Protein AF-0000000087692812 (afdb_homodimer)

Foldseek 3Di:
DPPQPVPPCDDVLLPDCVQRPDWDKDKDFLVVCCVVQNDVSVNQVVVCVVQVKHWDWACSPPDRIIMITITSRPD/DPPQPVPPCDDVLLPDCVQRPDWDKDKDFLVVCCVVQNDVSVNQVVVCVVQVKHWDWACSPPDRIIMITITSRPD

Nearest PDB structures (foldseek):
  8x7v-assembly1_B  TM=7.676E-01  e=3.157E-04  Homo sapiens
  8h94-assembly1_C  TM=7.281E-01  e=2.324E-03  Mus musculus
  3v69-assembly1_B  TM=7.704E-01  e=3.891E-03  Mus musculus
  1zzj-assembly1_B  TM=7.516E-01  e=1.711E-02  Homo sapiens
  3vke-assembly1_A  TM=7.998E-01  e=8.560E-02  Homo sapiens

Radius of gyration: 15.28 Å; Cα contacts (8 Å, |Δi|>4): 251; chains: 2; bounding box: 25×49×29 Å

Structure (mmCIF, N/CA/C/O backbone):
data_AF-0000000087692812-model_v1
#
loop_
_entity.id
_entity.type
_entity.pdbx_description
1 polymer 'Developmental pluripotency-associated 5 protein-like'
#
loop_
_atom_site.group_PDB
_atom_site.id
_atom_site.type_symbol
_atom_site.label_atom_id
_atom_site.label_alt_id
_atom_site.label_comp_id
_atom_site.label_asym_id
_atom_site.label_entity_id
_atom_site.label_seq_id
_atom_site.pdbx_PDB_ins_code
_atom_site.Cartn_x
_atom_site.Cartn_y
_atom_site.Cartn_z
_atom_site.occupancy
_atom_site.B_iso_or_equiv
_atom_site.auth_seq_id
_atom_site.auth_comp_id
_atom_site.auth_asym_id
_atom_site.auth_atom_id
_atom_site.pdbx_PDB_model_num
ATOM 1 N N . MET A 1 1 ? 9.367 -25.312 -7.227 1 31.67 1 MET A N 1
ATOM 2 C CA . MET A 1 1 ? 7.945 -25.078 -7.488 1 31.67 1 MET A CA 1
ATOM 3 C C . MET A 1 1 ? 7.352 -24.109 -6.477 1 31.67 1 MET A C 1
ATOM 5 O O . MET A 1 1 ? 7.309 -24.406 -5.281 1 31.67 1 MET A O 1
ATOM 9 N N . GLY A 1 2 ? 7.598 -22.969 -6.609 1 39 2 GLY A N 1
ATOM 10 C CA . GLY A 1 2 ? 7.316 -21.969 -5.598 1 39 2 GLY A CA 1
ATOM 11 C C . GLY A 1 2 ? 5.914 -22.062 -5.031 1 39 2 GLY A C 1
ATOM 12 O O . GLY A 1 2 ? 4.973 -22.406 -5.75 1 39 2 GLY A O 1
ATOM 13 N N . LYS A 1 3 ? 5.699 -22.578 -3.877 1 47.22 3 LYS A N 1
ATOM 14 C CA . LYS A 1 3 ? 4.43 -22.922 -3.246 1 47.22 3 LYS A CA 1
ATOM 15 C C . LYS A 1 3 ? 3.359 -21.875 -3.564 1 47.22 3 LYS A C 1
ATOM 17 O O . LYS A 1 3 ? 3.611 -20.672 -3.482 1 47.22 3 LYS A O 1
ATOM 22 N N . LEU A 1 4 ? 2.512 -22.172 -4.469 1 54.22 4 LEU A N 1
ATOM 23 C CA . LEU A 1 4 ? 1.283 -21.406 -4.672 1 54.22 4 LEU A CA 1
ATOM 24 C C . LEU A 1 4 ? 0.853 -20.719 -3.381 1 54.22 4 LEU A C 1
ATOM 26 O O . LEU A 1 4 ? 1.147 -21.203 -2.285 1 54.22 4 LEU A O 1
ATOM 30 N N . PRO A 1 5 ? 0.638 -19.422 -3.51 1 56.75 5 PRO A N 1
ATOM 31 C CA . PRO A 1 5 ? 0.157 -18.781 -2.285 1 56.75 5 PRO A CA 1
ATOM 32 C C . PRO A 1 5 ? -0.838 -19.641 -1.516 1 56.75 5 PRO A C 1
ATOM 34 O O . PRO A 1 5 ? -1.561 -20.453 -2.117 1 56.75 5 PRO A O 1
ATOM 37 N N . GLU A 1 6 ? -0.402 -20.25 -0.492 1 57.84 6 GLU A N 1
ATOM 38 C CA . GLU A 1 6 ? -1.24 -21.047 0.406 1 57.84 6 GLU A CA 1
ATOM 39 C C . GLU A 1 6 ? -2.648 -20.469 0.5 1 57.84 6 GLU A C 1
ATOM 41 O O . GLU A 1 6 ? -3.477 -20.953 1.273 1 57.84 6 GLU A O 1
ATOM 46 N N . ARG A 1 7 ? -2.779 -19.375 -0.301 1 61.88 7 ARG A N 1
ATOM 47 C CA . ARG A 1 7 ? -4.121 -18.844 -0.116 1 61.88 7 ARG A CA 1
ATOM 48 C C . ARG A 1 7 ? -5.137 -19.578 -0.978 1 61.88 7 ARG A C 1
ATOM 50 O O . ARG A 1 7 ? -4.914 -19.781 -2.174 1 61.88 7 ARG A O 1
ATOM 57 N N . ASN A 1 8 ? -5.891 -20.312 -0.37 1 61.53 8 ASN A N 1
ATOM 58 C CA . ASN A 1 8 ? -6.93 -21.125 -0.996 1 61.53 8 ASN A CA 1
ATOM 59 C C . ASN A 1 8 ? -7.871 -20.266 -1.844 1 61.53 8 ASN A C 1
ATOM 61 O O . ASN A 1 8 ? -8.609 -20.797 -2.68 1 61.53 8 ASN A O 1
ATOM 65 N N . ASP A 1 9 ? -7.734 -19.031 -1.708 1 71.88 9 ASP A N 1
ATOM 66 C CA . ASP A 1 9 ? -8.711 -18.188 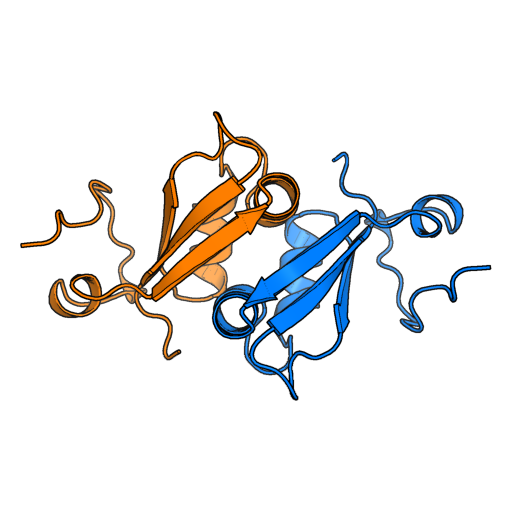-2.393 1 71.88 9 ASP A CA 1
ATOM 67 C C . ASP A 1 9 ? -8.016 -17.172 -3.301 1 71.88 9 ASP A C 1
ATOM 69 O O . ASP A 1 9 ? -7.906 -16 -2.953 1 71.88 9 ASP A O 1
ATOM 73 N N . ILE A 1 10 ? -7.602 -17.781 -4.48 1 76.62 10 ILE A N 1
ATOM 74 C CA . ILE A 1 10 ? -7.051 -16.891 -5.504 1 76.62 10 ILE A CA 1
ATOM 75 C C . ILE A 1 10 ? -8.172 -16.031 -6.098 1 76.62 10 ILE A C 1
ATOM 77 O O . ILE A 1 10 ? -9.172 -16.562 -6.582 1 76.62 10 ILE A O 1
ATOM 81 N N . PRO A 1 11 ? -7.945 -14.797 -5.996 1 80.12 11 PRO A N 1
ATOM 82 C CA . PRO A 1 11 ? -8.977 -13.93 -6.578 1 80.12 11 PRO A CA 1
ATOM 83 C C . PRO A 1 11 ? -9.195 -14.188 -8.07 1 80.12 11 PRO A C 1
ATOM 85 O O . PRO A 1 11 ? -8.234 -14.469 -8.789 1 80.12 11 PRO A O 1
ATOM 88 N N . PRO A 1 12 ? -10.383 -14.203 -8.438 1 77 12 PRO A N 1
ATOM 89 C CA . PRO A 1 12 ? -10.734 -14.562 -9.812 1 77 12 PRO A CA 1
ATOM 90 C C . PRO A 1 12 ? -10.031 -13.68 -10.844 1 77 12 PRO A C 1
ATOM 92 O O . PRO A 1 12 ? -9.844 -14.102 -11.992 1 77 12 PRO A O 1
ATOM 95 N N . TRP A 1 13 ? -9.609 -12.484 -10.453 1 79.88 13 TRP A N 1
ATOM 96 C CA . TRP A 1 13 ? -9.008 -11.578 -11.422 1 79.88 13 TRP A CA 1
ATOM 97 C C . TRP A 1 13 ? -7.535 -11.93 -11.648 1 79.88 13 TRP A C 1
ATOM 99 O O . TRP A 1 13 ? -6.926 -11.477 -12.625 1 79.88 13 TRP A O 1
ATOM 109 N N . VAL A 1 14 ? -6.852 -12.43 -10.703 1 75 14 VAL A N 1
ATOM 110 C CA . VAL A 1 14 ? -5.445 -12.766 -10.883 1 75 14 VAL A CA 1
ATOM 111 C C . VAL A 1 14 ? -5.312 -13.969 -11.812 1 75 14 VAL A C 1
ATOM 113 O O . VAL A 1 14 ? -4.344 -14.078 -12.57 1 75 14 VAL A O 1
ATOM 116 N N . GLY A 1 15 ? -6.148 -14.602 -12.242 1 66.19 15 GLY A N 1
ATOM 117 C CA . GLY A 1 15 ? -6.188 -15.578 -13.32 1 66.19 15 GLY A CA 1
ATOM 118 C C . GLY A 1 15 ? -5.594 -16.922 -12.938 1 66.19 15 GLY A C 1
ATOM 119 O O . GLY A 1 15 ? -5.832 -17.422 -11.836 1 66.19 15 GLY A O 1
ATOM 120 N N . THR A 1 16 ? -4.488 -17.312 -13.805 1 64.62 16 THR A N 1
ATOM 121 C CA . THR A 1 16 ? -4.016 -18.688 -13.93 1 64.62 16 THR A CA 1
ATOM 122 C C . THR A 1 16 ? -2.846 -18.953 -12.984 1 64.62 16 THR A C 1
ATOM 124 O O . THR A 1 16 ? -2.148 -18.016 -12.578 1 64.62 16 THR A O 1
ATOM 127 N N . PRO A 1 17 ? -2.721 -20.094 -12.516 1 63.94 17 PRO A N 1
ATOM 128 C CA . PRO A 1 17 ? -1.589 -20.531 -11.695 1 63.94 17 PRO A CA 1
ATOM 129 C C . PRO A 1 17 ? -0.242 -20.094 -12.266 1 63.94 17 PRO A C 1
ATOM 131 O O . PRO A 1 17 ? 0.73 -19.938 -11.523 1 63.94 17 PRO A O 1
ATOM 134 N N . GLU A 1 18 ? -0.216 -19.875 -13.578 1 66.38 18 GLU A N 1
ATOM 135 C CA . GLU A 1 18 ? 1.05 -19.5 -14.203 1 66.38 18 GLU A CA 1
ATOM 136 C C . GLU A 1 18 ? 1.493 -18.109 -13.758 1 66.38 18 GLU A C 1
ATOM 138 O O . GLU A 1 18 ? 2.689 -17.844 -13.609 1 66.38 18 GLU A O 1
ATOM 143 N N . VAL A 1 19 ? 0.529 -17.281 -13.562 1 66.25 19 VAL A N 1
ATOM 144 C CA . VAL A 1 19 ? 0.811 -15.906 -13.156 1 66.25 19 VAL A CA 1
ATOM 145 C C . VAL A 1 19 ? 1.342 -15.883 -11.727 1 66.25 19 VAL A C 1
ATOM 147 O O . VAL A 1 19 ? 2.105 -14.992 -11.359 1 66.25 19 VAL A O 1
ATOM 150 N N . LEU A 1 20 ? 1.17 -16.984 -11.109 1 71.69 20 LEU A N 1
ATOM 151 C CA . LEU A 1 20 ? 1.53 -17.062 -9.695 1 71.69 20 LEU A CA 1
ATOM 152 C C . LEU A 1 20 ? 2.963 -17.562 -9.531 1 71.69 20 LEU A C 1
ATOM 154 O O . LEU A 1 20 ? 3.512 -17.531 -8.43 1 71.69 20 LEU A O 1
ATOM 158 N N . LYS A 1 21 ? 3.553 -17.891 -10.57 1 73 21 LYS A N 1
ATOM 159 C CA . LYS A 1 21 ? 4.855 -18.531 -10.469 1 73 21 LYS A CA 1
ATOM 160 C C . LYS A 1 21 ? 5.969 -17.516 -10.281 1 73 21 LYS A C 1
ATOM 162 O O . LYS A 1 21 ? 7.027 -17.828 -9.734 1 73 21 LYS A O 1
ATOM 167 N N . GLU A 1 22 ? 5.723 -16.328 -10.664 1 82.88 22 GLU A N 1
ATOM 168 C CA . GLU A 1 22 ? 6.809 -15.352 -10.555 1 82.88 22 GLU A CA 1
ATOM 169 C C . GLU A 1 22 ? 6.32 -14.039 -9.961 1 82.88 22 GLU A C 1
ATOM 171 O O . GLU A 1 22 ? 6.199 -13.039 -10.672 1 82.88 22 GLU A O 1
ATOM 176 N N . PRO A 1 23 ? 6.109 -14.125 -8.695 1 85 23 PRO A N 1
ATOM 177 C CA . PRO A 1 23 ? 5.645 -12.883 -8.07 1 85 23 PRO A CA 1
ATOM 178 C C . PRO A 1 23 ? 6.75 -11.836 -7.941 1 85 23 PRO A C 1
ATOM 180 O O . PRO A 1 23 ? 7.934 -12.188 -7.906 1 85 23 PRO A O 1
ATOM 183 N N . ALA A 1 24 ? 6.375 -10.586 -8.047 1 90.31 24 ALA A N 1
ATOM 184 C CA . ALA A 1 24 ? 7.285 -9.516 -7.637 1 90.31 24 ALA A CA 1
ATOM 185 C C . ALA A 1 24 ? 7.398 -9.453 -6.117 1 90.31 24 ALA A C 1
ATOM 187 O O . ALA A 1 24 ? 6.391 -9.477 -5.41 1 90.31 24 ALA A O 1
ATOM 188 N N . VAL A 1 25 ? 8.625 -9.453 -5.617 1 92.56 25 VAL A N 1
ATOM 189 C CA . VAL A 1 25 ? 8.844 -9.461 -4.172 1 92.56 25 VAL A CA 1
ATOM 190 C C . VAL A 1 25 ? 9.453 -8.125 -3.734 1 92.56 25 VAL A C 1
ATOM 192 O O . VAL A 1 25 ? 10.438 -7.664 -4.316 1 92.56 25 VAL A O 1
ATOM 195 N N . PHE A 1 26 ? 8.852 -7.555 -2.73 1 93.62 26 PHE A N 1
ATOM 196 C CA . PHE A 1 26 ? 9.32 -6.273 -2.219 1 93.62 26 PHE A CA 1
ATOM 197 C C . PHE A 1 26 ? 9.484 -6.32 -0.704 1 93.62 26 PHE A C 1
ATOM 199 O O . PHE A 1 26 ? 8.68 -6.945 -0.008 1 93.62 26 PHE A O 1
ATOM 206 N N . GLN A 1 27 ? 10.492 -5.715 -0.253 1 93.19 27 GLN A N 1
ATOM 207 C CA . GLN A 1 27 ? 10.672 -5.531 1.184 1 93.19 27 GLN A CA 1
ATOM 208 C C . GLN A 1 27 ? 10.172 -4.164 1.63 1 93.19 27 GLN A C 1
ATOM 210 O O . GLN A 1 27 ? 10.594 -3.137 1.097 1 93.19 27 GLN A O 1
ATOM 215 N N . VAL A 1 28 ? 9.289 -4.266 2.596 1 93.62 28 VAL A N 1
ATOM 216 C CA . VAL A 1 28 ? 8.633 -3.025 2.992 1 93.62 28 VAL A CA 1
ATOM 217 C C . VAL A 1 28 ? 8.531 -2.955 4.516 1 93.62 28 VAL A C 1
ATOM 219 O O . VAL A 1 28 ? 8.43 -3.986 5.184 1 93.62 28 VAL A O 1
ATOM 222 N N . GLN A 1 29 ? 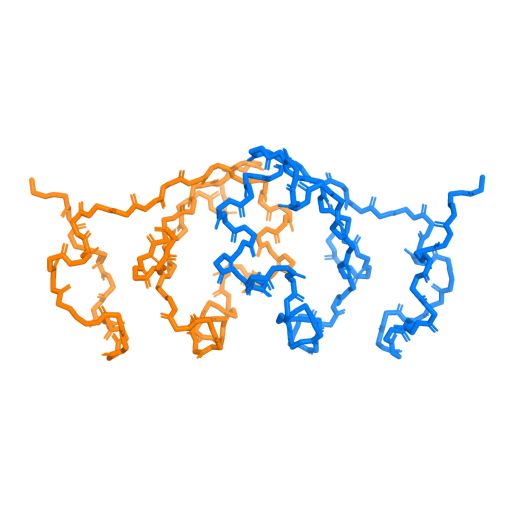8.719 -1.743 4.969 1 93.44 29 GLN A N 1
ATOM 223 C CA . GLN A 1 29 ? 8.516 -1.524 6.395 1 93.44 29 GLN A CA 1
ATOM 224 C C . GLN A 1 29 ? 7.09 -1.864 6.805 1 93.44 29 GLN A C 1
ATOM 226 O O . GLN A 1 29 ? 6.133 -1.471 6.133 1 93.44 29 GLN A O 1
ATOM 231 N N . THR A 1 30 ? 6.965 -2.561 7.914 1 93 30 THR A N 1
ATOM 232 C CA . THR A 1 30 ? 5.672 -3.066 8.367 1 93 30 THR A CA 1
ATOM 233 C C . THR A 1 30 ? 4.707 -1.918 8.641 1 93 30 THR A C 1
ATOM 235 O O . THR A 1 30 ? 3.496 -2.061 8.445 1 93 30 THR A O 1
ATOM 238 N N . GLY A 1 31 ? 5.203 -0.785 9.07 1 92.44 31 GLY A N 1
ATOM 239 C CA . GLY A 1 31 ? 4.352 0.366 9.336 1 92.44 31 GLY A CA 1
ATOM 240 C C . GLY A 1 31 ? 3.555 0.812 8.125 1 92.44 31 GLY A C 1
ATOM 241 O O . GLY A 1 31 ? 2.379 1.163 8.242 1 92.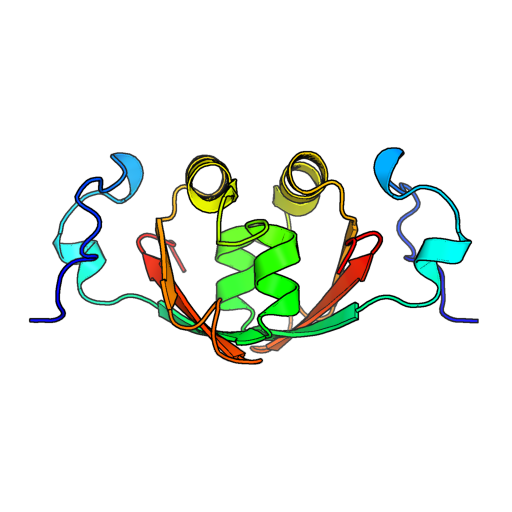44 31 GLY A O 1
ATOM 242 N N . LEU A 1 32 ? 4.207 0.712 7.008 1 94.25 32 LEU A N 1
ATOM 243 C CA . LEU A 1 32 ? 3.514 1.099 5.781 1 94.25 32 LEU A CA 1
ATOM 244 C C . LEU A 1 32 ? 2.457 0.066 5.406 1 94.25 32 LEU A C 1
ATOM 246 O O . LEU A 1 32 ? 1.348 0.426 5 1 94.25 32 LEU A O 1
ATOM 250 N N . LEU A 1 33 ? 2.811 -1.151 5.543 1 94.69 33 LEU A N 1
ATOM 251 C CA . LEU A 1 33 ? 1.87 -2.215 5.207 1 94.69 33 LEU A CA 1
ATOM 252 C C . LEU A 1 33 ? 0.624 -2.135 6.082 1 94.69 33 LEU A C 1
ATOM 254 O O . LEU A 1 33 ? -0.494 -2.324 5.598 1 94.69 33 LEU A O 1
ATOM 258 N N . GLU A 1 34 ? 0.799 -1.806 7.348 1 93.06 34 GLU A N 1
ATOM 259 C CA . GLU A 1 34 ? -0.338 -1.673 8.258 1 93.06 34 GLU A CA 1
ATOM 260 C C . GLU A 1 34 ? -1.228 -0.499 7.855 1 93.06 34 GLU A C 1
ATOM 262 O O . GLU A 1 34 ? -2.451 -0.565 7.992 1 93.06 34 GLU A O 1
ATOM 267 N N . ALA A 1 35 ? -0.575 0.482 7.352 1 92.75 35 ALA A N 1
ATOM 268 C CA . ALA A 1 35 ? -1.337 1.654 6.934 1 92.75 35 ALA A CA 1
ATOM 269 C C . ALA A 1 35 ? -2.195 1.341 5.711 1 92.75 35 ALA A C 1
ATOM 271 O O . ALA A 1 35 ? -3.34 1.789 5.617 1 92.75 35 ALA A O 1
ATOM 272 N N . VAL A 1 36 ? -1.674 0.568 4.805 1 95 36 VAL A N 1
ATOM 273 C CA . VAL A 1 36 ? -2.336 0.3 3.533 1 95 36 VAL A CA 1
ATOM 274 C C . VAL A 1 36 ? -3.291 -0.88 3.688 1 95 36 VAL A C 1
ATOM 276 O O . VAL A 1 36 ? -4.457 -0.799 3.291 1 95 36 VAL A O 1
ATOM 279 N N . PHE A 1 37 ? -2.844 -1.939 4.344 1 95.12 37 PHE A N 1
ATOM 280 C CA . PHE A 1 37 ? -3.578 -3.199 4.359 1 95.12 37 PHE A CA 1
ATOM 281 C C . PHE A 1 37 ? -4.305 -3.387 5.684 1 95.12 37 PHE A C 1
ATOM 283 O O . PHE A 1 37 ? -5.078 -4.332 5.848 1 95.12 37 PHE A O 1
ATOM 290 N N . GLY A 1 38 ? -4.035 -2.398 6.527 1 91.81 38 GLY A N 1
ATOM 291 C CA . GLY A 1 38 ? -4.633 -2.541 7.848 1 91.81 38 GLY A CA 1
ATOM 292 C C . GLY A 1 38 ? -3.818 -3.416 8.781 1 91.81 38 GLY A C 1
ATOM 293 O O . GLY A 1 38 ? -2.877 -4.086 8.352 1 91.81 38 GLY A O 1
ATOM 294 N N . PRO A 1 39 ? -4.324 -3.381 10.086 1 85.19 39 PRO A N 1
ATOM 295 C CA . PRO A 1 39 ? -3.674 -4.293 11.031 1 85.19 39 PRO A CA 1
ATOM 296 C C . PRO A 1 39 ? -3.818 -5.758 10.633 1 85.19 39 PRO A C 1
ATOM 298 O O . PRO A 1 39 ? -4.863 -6.16 10.109 1 85.19 39 PRO A O 1
ATOM 301 N N . ASP A 1 40 ? -2.748 -6.512 10.547 1 87.81 40 ASP A N 1
ATOM 302 C CA . ASP A 1 40 ? -2.74 -7.938 10.234 1 87.81 40 ASP A CA 1
ATOM 303 C C . ASP A 1 40 ? -3.129 -8.188 8.781 1 87.81 40 ASP A C 1
ATOM 305 O O . ASP A 1 40 ? -3.562 -9.281 8.43 1 87.81 40 ASP A O 1
ATOM 309 N N . GLY A 1 41 ? -3.27 -7.168 8.031 1 91.88 41 GLY A N 1
ATOM 310 C CA . GLY A 1 41 ? -3.621 -7.328 6.629 1 91.88 41 GLY A CA 1
ATOM 311 C C . GLY A 1 41 ? -5.117 -7.426 6.395 1 91.88 41 GLY A C 1
ATOM 312 O O . GLY A 1 41 ? -5.559 -8.039 5.422 1 91.88 41 GLY A O 1
ATOM 313 N N . SER A 1 42 ? -5.871 -6.836 7.254 1 92.25 42 SER A N 1
ATOM 314 C CA . SER A 1 42 ? -7.324 -6.945 7.223 1 92.25 42 SER A CA 1
ATOM 315 C C . SER A 1 42 ? -7.898 -6.316 5.957 1 92.25 42 SER A C 1
ATOM 317 O O . SER A 1 42 ? -9.008 -6.66 5.531 1 92.25 42 SER A O 1
ATOM 319 N N . ARG A 1 43 ? -7.203 -5.48 5.34 1 93.75 43 ARG A N 1
ATOM 320 C CA . ARG A 1 43 ? -7.715 -4.766 4.176 1 93.75 43 ARG A CA 1
ATOM 321 C C . ARG A 1 43 ? -7.164 -5.355 2.885 1 93.75 43 ARG A C 1
ATOM 323 O O . ARG A 1 43 ? -7.418 -4.828 1.798 1 93.75 43 ARG A O 1
ATOM 330 N N . ILE A 1 44 ? -6.461 -6.441 2.916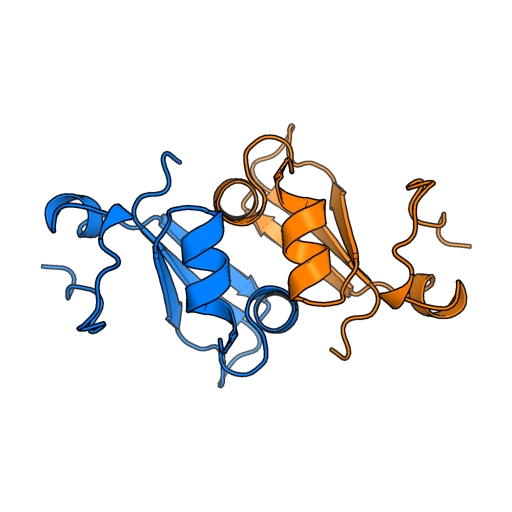 1 93.31 44 ILE A N 1
ATOM 331 C CA . ILE A 1 44 ? -5.801 -7.039 1.761 1 93.31 44 ILE A CA 1
ATOM 332 C C . ILE A 1 44 ? -6.832 -7.359 0.684 1 93.31 44 ILE A C 1
ATOM 334 O O . ILE A 1 44 ? -6.664 -6.988 -0.479 1 93.31 44 ILE A O 1
ATOM 338 N N . PRO A 1 45 ? -7.996 -7.934 1.07 1 91.12 45 PRO A N 1
ATOM 339 C CA . PRO A 1 45 ? -8.969 -8.258 0.025 1 91.12 45 PRO A CA 1
ATOM 340 C C . PRO A 1 45 ? -9.5 -7.02 -0.694 1 91.12 45 PRO A C 1
ATOM 342 O O . PRO A 1 45 ? -9.75 -7.062 -1.901 1 91.12 45 PRO A O 1
ATOM 345 N N . PHE A 1 46 ? -9.664 -5.93 0.015 1 93 46 PHE A N 1
ATOM 346 C CA . PHE A 1 46 ? -10.164 -4.695 -0.584 1 93 46 PHE A CA 1
ATOM 347 C C . PHE A 1 46 ? -9.125 -4.102 -1.532 1 93 46 PHE A C 1
ATOM 349 O O . PHE A 1 46 ? -9.461 -3.686 -2.645 1 93 46 PHE A O 1
ATOM 356 N N . VAL A 1 47 ? -7.91 -4.152 -1.094 1 94.62 47 VAL A N 1
ATOM 357 C CA . VAL A 1 47 ? -6.836 -3.607 -1.919 1 94.62 47 VAL A CA 1
ATOM 358 C C . VAL A 1 47 ? -6.664 -4.461 -3.174 1 94.62 47 VAL A C 1
ATOM 360 O O . VAL A 1 47 ? -6.457 -3.934 -4.27 1 94.62 47 VAL A O 1
ATOM 363 N N . GLU A 1 48 ? -6.867 -5.754 -3.006 1 92.5 48 GLU A N 1
ATOM 364 C CA . GLU A 1 48 ? -6.781 -6.656 -4.148 1 92.5 48 GLU A CA 1
ATOM 365 C C . GLU A 1 48 ? -7.895 -6.371 -5.156 1 92.5 48 GLU A C 1
ATOM 367 O O . GLU A 1 48 ? -7.66 -6.391 -6.367 1 92.5 48 GLU A O 1
ATOM 372 N N . GLN A 1 49 ? -9.008 -6.102 -4.633 1 91.69 49 GLN A N 1
ATOM 373 C CA . GLN A 1 49 ? -10.164 -5.84 -5.484 1 91.69 49 GLN A CA 1
ATOM 374 C C . GLN A 1 49 ? -9.984 -4.547 -6.273 1 91.69 49 GLN A C 1
ATOM 376 O O . GLN A 1 49 ? -10.297 -4.492 -7.465 1 91.69 49 GLN A O 1
ATOM 381 N N . VAL A 1 50 ? -9.414 -3.637 -5.695 1 92.56 50 VAL A N 1
ATOM 382 C CA . VAL A 1 50 ? -9.266 -2.334 -6.34 1 92.56 50 VAL A CA 1
ATOM 383 C C . VAL A 1 50 ? -8.094 -2.371 -7.32 1 92.56 50 VAL A C 1
ATOM 385 O O . VAL A 1 50 ? -8.18 -1.804 -8.414 1 92.56 50 VAL A O 1
ATOM 388 N N . SER A 1 51 ? -7.039 -3.045 -6.996 1 92.69 51 SER A N 1
ATOM 389 C CA . SER A 1 51 ? -5.824 -3.057 -7.805 1 92.69 51 SER A CA 1
ATOM 390 C C . SER A 1 51 ? -5.859 -4.18 -8.836 1 92.69 51 SER A C 1
ATOM 392 O O . SER A 1 51 ? -5.035 -4.215 -9.75 1 92.69 51 SER A O 1
ATOM 394 N N . LYS A 1 52 ? -6.715 -5.105 -8.656 1 89.94 52 LYS A N 1
ATOM 395 C CA . LYS A 1 52 ? -6.809 -6.289 -9.5 1 89.94 52 LYS A CA 1
ATOM 396 C C . LYS A 1 52 ? -5.504 -7.086 -9.484 1 89.94 52 LYS A C 1
ATOM 3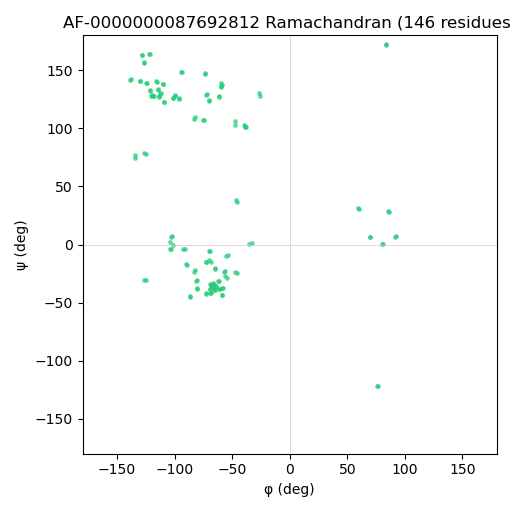98 O O . LYS A 1 52 ? -5.105 -7.66 -10.5 1 89.94 52 LYS A O 1
ATOM 403 N N . ALA A 1 53 ? -4.859 -6.996 -8.32 1 91.12 53 ALA A N 1
ATOM 404 C CA . ALA A 1 53 ? -3.674 -7.797 -8.016 1 91.12 53 ALA A CA 1
ATOM 405 C C . ALA A 1 53 ? -3.887 -8.641 -6.762 1 91.12 53 ALA A C 1
ATOM 407 O O . ALA A 1 53 ? -4.848 -8.422 -6.016 1 91.12 53 ALA A O 1
ATOM 408 N N . MET A 1 54 ? -3.018 -9.625 -6.621 1 91.38 54 MET A N 1
ATOM 409 C CA . MET A 1 54 ? -3.021 -10.43 -5.402 1 91.38 54 MET A CA 1
ATOM 410 C C . MET A 1 54 ? -1.778 -10.148 -4.562 1 91.38 54 MET A C 1
ATOM 412 O O . MET A 1 54 ? -0.672 -10.062 -5.098 1 91.38 54 MET A O 1
ATOM 416 N N . PHE A 1 55 ? -1.994 -10.047 -3.289 1 92 55 PHE A N 1
ATOM 417 C CA . PHE A 1 55 ? -0.896 -9.719 -2.389 1 92 55 PHE A CA 1
ATOM 418 C C . PHE A 1 55 ? -0.715 -10.805 -1.337 1 92 55 PHE A C 1
ATOM 420 O O . PHE A 1 55 ? -1.695 -11.344 -0.816 1 92 55 PHE A O 1
ATOM 427 N N . GLN A 1 56 ? 0.479 -11.195 -1.159 1 89.94 56 GLN A N 1
ATOM 428 C CA . GLN A 1 56 ? 0.892 -12.039 -0.041 1 89.94 56 GLN A CA 1
ATOM 429 C C . GLN A 1 56 ? 1.954 -11.344 0.807 1 89.94 56 GLN A C 1
ATOM 431 O O . GLN A 1 56 ? 2.969 -10.875 0.282 1 89.94 56 GLN A O 1
ATOM 436 N N . ILE A 1 57 ? 1.685 -11.305 2.086 1 92.06 57 ILE A N 1
ATOM 437 C CA . ILE A 1 57 ? 2.604 -10.609 2.98 1 92.06 57 ILE A CA 1
ATOM 438 C C . ILE A 1 57 ? 3.18 -11.594 3.996 1 92.06 57 ILE A C 1
ATOM 440 O O . ILE A 1 57 ? 2.436 -12.359 4.625 1 92.06 57 ILE A O 1
ATOM 444 N N . LYS A 1 58 ? 4.441 -11.578 4.047 1 89.62 58 LYS A N 1
ATOM 445 C CA . LYS A 1 58 ? 5.141 -12.398 5.031 1 89.62 58 LYS A CA 1
ATOM 446 C C . LYS A 1 58 ? 5.871 -11.531 6.051 1 89.62 58 LYS A C 1
ATOM 448 O O . LYS A 1 58 ? 6.582 -10.594 5.684 1 89.62 58 LYS A O 1
ATOM 453 N N . GLY A 1 59 ? 5.75 -11.805 7.355 1 87.56 59 GLY A N 1
ATOM 454 C CA . GLY A 1 59 ? 6.512 -11.141 8.398 1 87.56 59 GLY A CA 1
ATOM 455 C C . GLY A 1 59 ? 5.805 -9.922 8.969 1 87.56 59 GLY A C 1
ATOM 456 O O . GLY A 1 59 ? 6.426 -9.086 9.625 1 87.56 59 GLY A O 1
ATOM 457 N N . LEU A 1 60 ? 4.613 -9.664 8.633 1 82.44 60 LEU A N 1
ATOM 458 C CA . LEU A 1 60 ? 3.859 -8.5 9.078 1 82.44 60 LEU A CA 1
ATOM 459 C C . LEU A 1 60 ? 3.809 -8.43 10.602 1 82.44 60 LEU A C 1
ATOM 461 O O . LEU A 1 60 ? 3.875 -7.348 11.188 1 82.44 60 LEU A O 1
ATOM 465 N N . GLU A 1 61 ? 3.896 -9.531 11.312 1 80.12 61 GLU A N 1
ATOM 466 C CA . GLU A 1 61 ? 3.717 -9.555 12.766 1 80.12 61 GLU A CA 1
ATOM 467 C C . GLU A 1 61 ? 5.055 -9.68 13.484 1 80.12 61 GLU A C 1
ATOM 469 O O . GLU A 1 61 ? 5.121 -9.57 14.711 1 80.12 61 GLU A O 1
ATOM 474 N N . THR A 1 62 ? 6.012 -9.703 12.789 1 75.94 62 THR A N 1
ATOM 475 C CA . THR A 1 62 ? 7.203 -10.148 13.508 1 75.94 62 THR A CA 1
ATOM 476 C C . THR A 1 62 ? 8.336 -9.141 13.336 1 75.94 62 THR A C 1
ATOM 478 O O . THR A 1 62 ? 9.211 -9.031 14.195 1 75.94 62 THR A O 1
ATOM 481 N N . SER A 1 63 ? 8.32 -8.523 12.242 1 79.12 63 SER A N 1
ATOM 482 C CA . SER A 1 63 ? 9.492 -7.715 11.938 1 79.12 63 SER A CA 1
ATOM 483 C C . SER A 1 63 ? 9.102 -6.289 11.562 1 79.12 63 SER A C 1
ATOM 485 O O . SER A 1 63 ? 7.926 -5.996 11.359 1 79.12 63 SER A O 1
ATOM 487 N N . ASP A 1 64 ? 10.164 -5.488 11.641 1 89.31 64 ASP A N 1
ATOM 488 C CA . ASP A 1 64 ? 10 -4.117 11.172 1 89.31 64 ASP A CA 1
ATOM 489 C C . ASP A 1 64 ? 9.914 -4.059 9.648 1 89.31 64 ASP A C 1
ATOM 491 O O . ASP A 1 64 ? 9.547 -3.033 9.078 1 89.31 64 ASP A O 1
ATOM 495 N N . LEU A 1 65 ? 10.328 -5.191 9.125 1 91.44 65 LEU A N 1
ATOM 496 C CA . LEU A 1 65 ? 10.266 -5.332 7.676 1 91.44 65 LEU A CA 1
ATOM 497 C C . LEU A 1 65 ? 9.461 -6.562 7.281 1 91.44 65 LEU A C 1
ATOM 499 O O . LEU A 1 65 ? 9.531 -7.598 7.949 1 91.44 65 LEU A O 1
ATOM 503 N N . ALA A 1 66 ? 8.719 -6.414 6.336 1 93.69 66 ALA A N 1
ATOM 504 C CA . ALA A 1 66 ? 7.941 -7.523 5.793 1 93.69 66 ALA A CA 1
ATOM 505 C C . ALA A 1 66 ? 8.164 -7.668 4.293 1 93.69 66 ALA A C 1
ATOM 507 O O . ALA A 1 66 ? 8.664 -6.746 3.641 1 93.69 66 ALA A O 1
ATOM 508 N N . GLU A 1 67 ? 7.898 -8.914 3.885 1 93.38 67 GLU A N 1
ATOM 509 C CA . GLU A 1 67 ? 7.988 -9.203 2.455 1 93.38 67 GLU A CA 1
ATOM 510 C C . GLU A 1 67 ? 6.602 -9.234 1.813 1 93.38 67 GLU A C 1
ATOM 512 O O . GLU A 1 67 ? 5.688 -9.875 2.332 1 93.38 67 GLU A O 1
ATOM 517 N N . VAL A 1 68 ? 6.484 -8.422 0.753 1 94.31 68 VAL A N 1
ATOM 518 C CA . VAL A 1 68 ? 5.223 -8.398 0.018 1 94.31 68 VAL A CA 1
ATOM 519 C C . VAL A 1 68 ? 5.41 -9.047 -1.35 1 94.31 68 VAL A C 1
ATOM 521 O O . VAL A 1 68 ? 6.281 -8.641 -2.123 1 94.31 68 VAL A O 1
ATOM 524 N N . MET A 1 69 ? 4.633 -10.055 -1.604 1 92.38 69 MET A N 1
ATOM 525 C CA . MET A 1 69 ? 4.578 -10.664 -2.928 1 92.38 69 MET A CA 1
ATOM 526 C C . MET A 1 69 ? 3.365 -10.172 -3.707 1 92.38 69 MET A C 1
ATOM 528 O O . MET A 1 69 ? 2.25 -10.156 -3.184 1 92.38 69 MET A O 1
ATOM 532 N N . VAL A 1 70 ? 3.607 -9.727 -4.859 1 92.69 70 VAL A N 1
ATOM 533 C CA . VAL A 1 70 ? 2.547 -9.203 -5.715 1 92.69 70 VAL A CA 1
ATOM 534 C C . VAL A 1 70 ? 2.375 -10.109 -6.938 1 92.69 70 VAL A C 1
ATOM 536 O O . VAL A 1 70 ? 3.344 -10.398 -7.645 1 92.69 70 VAL A O 1
ATOM 539 N N . TYR A 1 71 ? 1.064 -10.477 -7.066 1 88.94 71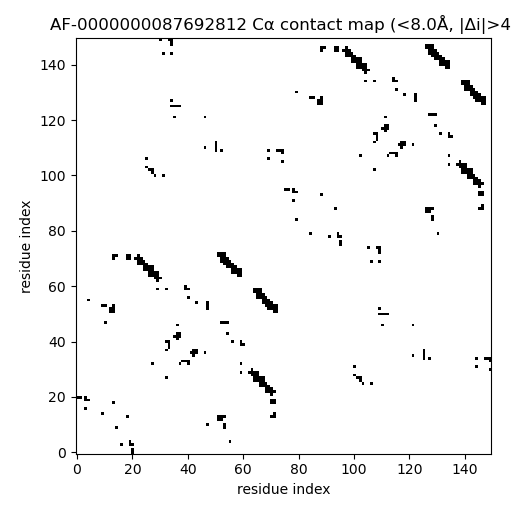 TYR A N 1
ATOM 540 C CA . TYR A 1 71 ? 0.721 -11.32 -8.211 1 88.94 71 TYR A CA 1
ATOM 541 C C . TYR A 1 71 ? -0.233 -10.594 -9.148 1 88.94 71 TYR A C 1
ATOM 543 O O . TYR A 1 71 ? -1.16 -9.914 -8.703 1 88.94 71 TYR A O 1
ATOM 551 N N . GLY A 1 72 ? 0.025 -10.812 -10.445 1 81.12 72 GLY A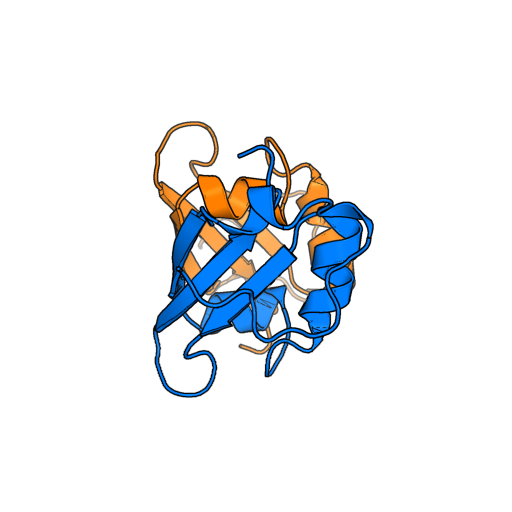 N 1
ATOM 552 C CA . GLY A 1 72 ? -0.926 -10.32 -11.438 1 81.12 72 GLY A CA 1
ATOM 553 C C . GLY A 1 72 ? -0.772 -8.844 -11.734 1 81.12 72 GLY A C 1
ATOM 554 O O . GLY A 1 72 ? -1.624 -8.242 -12.391 1 81.12 72 GLY A O 1
ATOM 555 N N . SER A 1 73 ? 0.199 -8.25 -11.062 1 68 73 SER A N 1
ATOM 556 C CA . SER A 1 73 ? 0.37 -6.836 -11.383 1 68 73 SER A CA 1
ATOM 557 C C . SER A 1 73 ? 1.045 -6.656 -12.742 1 68 73 SER A C 1
ATOM 559 O O . SER A 1 73 ? 1.877 -7.473 -13.141 1 68 73 SER A O 1
ATOM 561 N N . SER A 1 74 ? 0.221 -6.238 -13.672 1 62.12 74 SER A N 1
ATOM 562 C CA . SER A 1 74 ? 0.925 -5.93 -14.914 1 62.12 74 SER A CA 1
ATOM 563 C C . SER A 1 74 ? 2.178 -5.102 -14.641 1 62.12 74 SER A C 1
ATOM 565 O O . SER A 1 74 ? 2.143 -3.871 -14.711 1 62.12 74 SER A O 1
ATOM 567 N N . ILE A 1 75 ? 2.783 -5.445 -13.547 1 48.16 75 ILE A N 1
ATOM 568 C CA . ILE A 1 75 ? 4.012 -4.68 -13.367 1 48.16 75 ILE A CA 1
ATOM 569 C C . ILE A 1 75 ? 5.055 -5.133 -14.391 1 48.16 75 ILE A C 1
ATOM 571 O O . ILE A 1 75 ? 5.098 -6.309 -14.758 1 48.16 75 ILE A O 1
ATOM 575 N N . MET B 1 1 ? 9.156 24.078 9.125 1 31.16 1 MET B N 1
ATOM 576 C CA . MET B 1 1 ? 7.711 23.922 8.945 1 31.16 1 MET B CA 1
ATOM 577 C C . MET B 1 1 ? 7.402 23 7.766 1 31.16 1 MET B C 1
ATOM 579 O O . MET B 1 1 ? 7.746 23.312 6.625 1 31.16 1 MET B O 1
ATOM 583 N N . GLY B 1 2 ? 7.539 21.844 7.91 1 38.25 2 GLY B N 1
ATOM 584 C CA . GLY B 1 2 ? 7.508 20.875 6.824 1 38.25 2 GLY B CA 1
ATOM 585 C C . GLY B 1 2 ? 6.328 21.062 5.891 1 38.25 2 GLY B C 1
ATOM 586 O O . GLY B 1 2 ? 5.25 21.484 6.32 1 38.25 2 GLY B O 1
ATOM 587 N N . LYS B 1 3 ? 6.508 21.562 4.719 1 46.91 3 LYS B N 1
ATOM 588 C CA . LYS B 1 3 ? 5.5 22 3.756 1 46.91 3 LYS B CA 1
ATOM 589 C C . LYS B 1 3 ? 4.301 21.062 3.752 1 46.91 3 LYS B C 1
ATOM 591 O O . LYS B 1 3 ? 4.465 19.844 3.73 1 46.91 3 LYS B O 1
ATOM 596 N N . LEU B 1 4 ? 3.248 21.422 4.383 1 53.81 4 LEU B N 1
ATOM 597 C CA . LEU B 1 4 ? 1.953 20.766 4.246 1 53.81 4 LEU B CA 1
ATOM 598 C C . LEU B 1 4 ? 1.824 20.109 2.879 1 53.81 4 LEU B C 1
ATOM 600 O O . LEU B 1 4 ? 2.443 20.547 1.908 1 53.81 4 LEU B O 1
ATOM 604 N N . PRO B 1 5 ? 1.42 18.844 2.928 1 56.78 5 PRO B N 1
ATOM 605 C CA . PRO B 1 5 ? 1.217 18.234 1.61 1 56.78 5 PRO B CA 1
ATOM 606 C C . PRO B 1 5 ? 0.575 19.203 0.609 1 56.78 5 PRO B C 1
ATOM 608 O O . PRO B 1 5 ? -0.198 20.078 1 1 56.78 5 PRO B O 1
ATOM 611 N N . GLU B 1 6 ? 1.345 19.719 -0.246 1 57.22 6 GLU B N 1
ATOM 612 C CA . GLU B 1 6 ? 0.883 20.594 -1.319 1 57.22 6 GLU B CA 1
ATOM 613 C C . GLU B 1 6 ? -0.485 20.156 -1.837 1 57.22 6 GLU B C 1
ATOM 615 O O . GLU B 1 6 ? -0.982 20.703 -2.826 1 57.22 6 GLU B O 1
ATOM 620 N N . ARG B 1 7 ? -0.943 19.078 -1.164 1 61.34 7 ARG B N 1
ATOM 621 C CA . ARG B 1 7 ? -2.227 18.703 -1.751 1 61.34 7 ARG B CA 1
ATOM 622 C C . ARG B 1 7 ? -3.357 19.562 -1.183 1 61.34 7 ARG B C 1
ATOM 624 O O . ARG B 1 7 ? -3.463 19.734 0.034 1 61.34 7 ARG B O 1
ATOM 631 N N . ASN B 1 8 ? -3.826 20.359 -1.975 1 61.22 8 ASN B N 1
ATOM 632 C CA . ASN B 1 8 ? -4.902 21.281 -1.644 1 61.22 8 ASN B CA 1
ATOM 633 C C . ASN B 1 8 ? -6.113 20.562 -1.064 1 61.22 8 ASN B C 1
ATOM 635 O O . ASN B 1 8 ? -6.996 21.188 -0.477 1 61.22 8 ASN B O 1
ATOM 639 N N . ASP B 1 9 ? -6.062 19.312 -1.14 1 70.94 9 ASP B N 1
ATOM 640 C CA . ASP B 1 9 ? -7.258 18.578 -0.731 1 70.94 9 ASP B CA 1
ATOM 641 C C . ASP B 1 9 ? -6.922 17.516 0.308 1 70.94 9 ASP B C 1
ATOM 643 O O . ASP B 1 9 ? -6.789 16.344 -0.025 1 70.94 9 ASP B O 1
ATOM 647 N N . ILE B 1 10 ? -6.773 18.094 1.575 1 76.19 10 ILE B N 1
ATOM 648 C CA . ILE B 1 10 ? -6.605 17.156 2.688 1 76.19 10 ILE B CA 1
ATOM 649 C C . ILE B 1 10 ? -7.914 16.422 2.947 1 76.19 10 ILE B C 1
ATOM 651 O O . ILE B 1 10 ? -8.953 17.047 3.164 1 76.19 10 ILE B O 1
ATOM 655 N N . PRO B 1 11 ? -7.785 15.156 2.893 1 79.25 11 PRO B N 1
ATOM 656 C CA . PRO B 1 11 ? -9.016 14.406 3.16 1 79.25 11 PRO B CA 1
ATOM 657 C C . PRO B 1 11 ? -9.586 14.688 4.547 1 79.25 11 PRO B C 1
ATOM 659 O O . PRO B 1 11 ? -8.836 14.891 5.504 1 79.25 11 PRO B O 1
ATOM 662 N N . PRO B 1 12 ? -10.828 14.797 4.59 1 76.38 12 PRO B N 1
ATOM 663 C CA . PRO B 1 12 ? -11.492 15.195 5.832 1 76.38 12 PRO B CA 1
ATOM 664 C C . PRO B 1 12 ? -11.164 14.273 7 1 76.38 12 PRO B C 1
ATOM 666 O O . PRO B 1 12 ? -11.242 14.688 8.164 1 76.38 12 PRO B O 1
ATOM 669 N N . TRP B 1 13 ? -10.773 13.031 6.715 1 79.75 13 TRP B N 1
ATOM 670 C CA . TRP B 1 13 ? -10.531 12.086 7.793 1 79.75 13 TRP B CA 1
ATOM 671 C C . TRP B 1 13 ? -9.148 12.305 8.406 1 79.75 13 TRP B C 1
ATOM 673 O O . TRP B 1 13 ? -8.867 11.812 9.508 1 79.75 13 TRP B O 1
ATOM 683 N N . VAL B 1 14 ? -8.203 12.742 7.695 1 75 14 VAL B N 1
ATOM 684 C CA . VAL B 1 14 ? -6.871 12.953 8.25 1 75 14 VAL B CA 1
ATOM 685 C C . VAL B 1 14 ? -6.898 14.125 9.234 1 75 14 VAL B C 1
ATOM 687 O O . VAL B 1 14 ? -6.172 14.117 10.227 1 75 14 VAL B O 1
ATOM 690 N N . GLY B 1 15 ? -7.77 14.812 9.445 1 66.62 15 GLY B N 1
ATOM 691 C CA . GLY B 1 15 ? -8.008 15.773 10.508 1 66.62 15 GLY B CA 1
ATOM 692 C C . GLY B 1 15 ? -7.215 17.062 10.344 1 66.62 15 GLY B C 1
ATOM 693 O O . GLY B 1 15 ? -7.117 17.594 9.234 1 66.62 15 GLY B O 1
ATOM 694 N N . THR B 1 16 ? -6.363 17.312 11.484 1 64.62 16 THR B N 1
ATOM 695 C CA . THR B 1 16 ? -5.812 18.641 11.75 1 64.62 16 THR B CA 1
ATOM 696 C C . THR B 1 16 ? -4.426 18.781 11.133 1 64.62 16 THR B C 1
ATOM 698 O O . THR B 1 16 ? -3.738 17.797 10.898 1 64.62 16 THR B O 1
ATOM 701 N N . PRO B 1 17 ? -4.094 19.938 10.742 1 63.44 17 PRO B N 1
ATOM 702 C CA . PRO B 1 17 ? -2.758 20.266 10.227 1 63.44 17 PRO B CA 1
ATOM 703 C C . PRO B 1 17 ? -1.641 19.719 11.117 1 63.44 17 PRO B C 1
ATOM 705 O O . PRO B 1 17 ? -0.529 19.469 10.641 1 63.44 17 PRO B O 1
ATOM 708 N N . GLU B 1 18 ? -1.981 19.5 12.383 1 66.38 18 GLU B N 1
ATOM 709 C CA . GLU B 1 18 ? -0.952 19.031 13.297 1 66.38 18 GLU B CA 1
ATOM 710 C C . GLU B 1 18 ? -0.534 17.594 12.953 1 66.38 18 GLU B C 1
ATOM 712 O O . GLU B 1 18 ? 0.64 17.234 13.078 1 66.38 18 GLU B O 1
ATOM 717 N N . VAL B 1 19 ? -1.484 16.859 12.508 1 65.5 19 VAL B N 1
ATOM 718 C CA . VAL B 1 19 ? -1.233 15.461 12.156 1 65.5 19 VAL B CA 1
ATOM 719 C C . VAL B 1 19 ? -0.344 15.391 10.914 1 65.5 19 VAL B C 1
ATOM 721 O O . VAL B 1 19 ? 0.422 14.438 10.75 1 65.5 19 VAL B O 1
ATOM 724 N N . LEU B 1 20 ? -0.284 16.5 10.297 1 70.94 20 LEU B N 1
ATOM 725 C CA . LEU B 1 20 ? 0.442 16.547 9.031 1 70.94 20 LEU B CA 1
ATOM 726 C C . LEU B 1 20 ? 1.903 16.922 9.258 1 70.94 20 LEU B C 1
ATOM 728 O O . LEU B 1 20 ? 2.721 16.828 8.336 1 70.94 20 LEU B O 1
ATOM 732 N N . LYS B 1 21 ? 2.223 17.188 10.43 1 72.56 21 LYS B N 1
ATOM 733 C CA . LYS B 1 21 ? 3.557 17.734 10.68 1 72.56 21 LYS B CA 1
ATOM 734 C C . LYS B 1 21 ? 4.59 16.609 10.773 1 72.56 21 LYS B C 1
ATOM 736 O O . LYS B 1 21 ? 5.777 16.828 10.523 1 72.56 21 LYS B O 1
ATOM 741 N N . GLU B 1 22 ? 4.137 15.461 11.086 1 82.69 22 GLU B N 1
ATOM 742 C CA . GLU B 1 22 ? 5.133 14.406 11.242 1 82.69 22 GLU B CA 1
ATOM 743 C C . GLU B 1 22 ? 4.695 13.125 10.539 1 82.69 22 GLU B C 1
ATOM 745 O O . GLU B 1 22 ? 4.305 12.148 11.188 1 82.69 22 GLU B O 1
ATOM 750 N N . PRO B 1 23 ? 4.848 13.195 9.273 1 84.88 23 PRO B N 1
ATOM 751 C CA . PRO B 1 23 ? 4.449 11.984 8.555 1 84.88 23 PRO B CA 1
ATOM 752 C C . PRO B 1 23 ? 5.441 10.844 8.727 1 84.88 23 PRO B C 1
ATOM 754 O O . PRO B 1 23 ? 6.617 11.078 9.016 1 84.88 23 PRO B O 1
ATOM 757 N N . ALA B 1 24 ? 4.938 9.633 8.719 1 90.12 24 ALA B N 1
ATOM 758 C CA . ALA B 1 24 ? 5.816 8.477 8.562 1 90.12 24 ALA B CA 1
ATOM 759 C C . ALA B 1 24 ? 6.348 8.375 7.133 1 90.12 24 ALA B C 1
ATOM 761 O O . ALA B 1 24 ? 5.586 8.492 6.172 1 90.12 24 ALA B O 1
ATOM 762 N N . VAL B 1 25 ? 7.652 8.234 7 1 92.62 25 VAL B N 1
ATOM 763 C CA . VAL B 1 25 ? 8.273 8.195 5.68 1 92.62 25 VAL B CA 1
ATOM 764 C C . VAL B 1 25 ? 8.844 6.805 5.418 1 92.62 25 VAL B C 1
ATOM 766 O O . VAL B 1 25 ? 9.57 6.254 6.25 1 92.62 25 VAL B O 1
ATOM 769 N N . PHE B 1 26 ? 8.492 6.273 4.27 1 93.62 26 PHE B N 1
ATOM 770 C CA . PHE B 1 26 ? 8.961 4.945 3.895 1 93.62 26 PHE B CA 1
ATOM 771 C C . PHE B 1 26 ? 9.555 4.953 2.488 1 93.62 26 PHE B C 1
ATOM 773 O O . PHE B 1 26 ? 9.047 5.648 1.603 1 93.62 26 PHE B O 1
ATOM 780 N N . GLN B 1 27 ? 10.578 4.254 2.33 1 93.12 27 GLN B N 1
ATOM 781 C CA . GLN B 1 27 ? 11.141 4.039 1.002 1 93.12 27 GLN B CA 1
ATOM 782 C C . GLN B 1 27 ? 10.656 2.719 0.406 1 93.12 27 GLN B C 1
ATOM 784 O O . GLN B 1 27 ? 10.812 1.66 1.02 1 93.12 27 GLN B O 1
ATOM 789 N N . VAL B 1 28 ? 10.117 2.891 -0.766 1 93.75 28 VAL B N 1
ATOM 790 C CA . VAL B 1 28 ? 9.477 1.716 -1.353 1 93.75 28 VAL B CA 1
ATOM 791 C C . VAL B 1 28 ? 9.812 1.638 -2.842 1 93.75 28 VAL B C 1
ATOM 793 O O . VAL B 1 28 ? 9.992 2.666 -3.498 1 93.75 28 VAL B O 1
ATOM 796 N N . GLN B 1 29 ? 10.008 0.418 -3.238 1 93.38 29 GLN B N 1
ATOM 797 C CA . GLN B 1 29 ? 10.195 0.204 -4.668 1 93.38 29 GLN B CA 1
ATOM 798 C C . GLN B 1 29 ? 8.977 0.669 -5.461 1 93.38 29 GLN B C 1
ATOM 800 O O . GLN B 1 29 ? 7.84 0.372 -5.094 1 93.38 29 GLN B O 1
ATOM 805 N N . THR B 1 30 ? 9.227 1.351 -6.547 1 93 30 THR B N 1
ATOM 806 C CA . THR B 1 30 ? 8.172 1.97 -7.336 1 93 30 THR B CA 1
ATOM 807 C C . THR B 1 30 ? 7.219 0.913 -7.887 1 93 30 THR B C 1
ATOM 809 O O . THR B 1 30 ? 6.02 1.167 -8.039 1 93 30 THR B O 1
ATOM 812 N N . GLY B 1 31 ? 7.707 -0.27 -8.164 1 92.38 31 GLY B N 1
ATOM 813 C CA . GLY B 1 31 ? 6.867 -1.34 -8.68 1 92.38 31 GLY B CA 1
ATOM 814 C C . GLY B 1 31 ? 5.723 -1.694 -7.75 1 92.38 31 GLY B C 1
ATOM 815 O O . GLY B 1 31 ? 4.598 -1.932 -8.203 1 92.38 31 GLY B O 1
ATOM 816 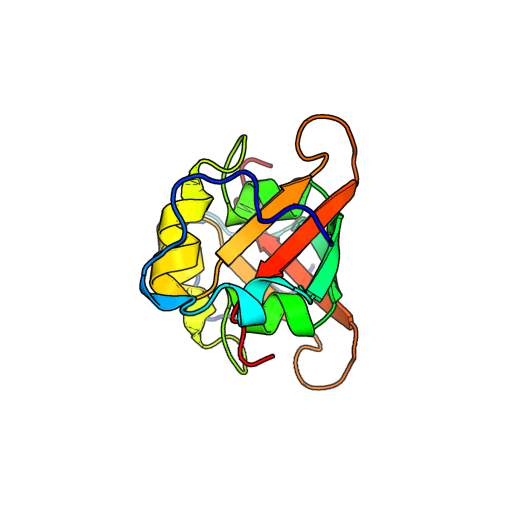N N . LEU B 1 32 ? 6.031 -1.638 -6.5 1 94.25 32 LEU B N 1
ATOM 817 C CA . LEU B 1 32 ? 4.992 -1.941 -5.52 1 94.25 32 LEU B CA 1
ATOM 818 C C . LEU B 1 32 ? 3.971 -0.81 -5.441 1 94.25 32 LEU B C 1
ATOM 820 O O . LEU B 1 32 ? 2.766 -1.058 -5.371 1 94.25 32 LEU B O 1
ATOM 824 N N . LEU B 1 33 ? 4.469 0.363 -5.449 1 94.69 33 LEU B N 1
ATOM 825 C CA . LEU B 1 33 ? 3.576 1.516 -5.375 1 94.69 33 LEU B CA 1
ATOM 826 C C . LEU B 1 33 ? 2.623 1.543 -6.566 1 94.69 33 LEU B C 1
ATOM 828 O O . LEU B 1 33 ? 1.438 1.845 -6.41 1 94.69 33 LEU B O 1
ATOM 832 N N . GLU B 1 34 ? 3.117 1.182 -7.738 1 93 34 GLU B N 1
ATOM 833 C CA . GLU B 1 34 ? 2.27 1.146 -8.93 1 93 34 GLU B CA 1
ATOM 834 C C . GLU B 1 34 ? 1.202 0.061 -8.812 1 93 34 GLU B C 1
ATOM 836 O O . GLU B 1 34 ? 0.077 0.237 -9.281 1 93 34 GLU B O 1
ATOM 841 N N . ALA B 1 35 ? 1.596 -0.959 -8.164 1 92.69 35 ALA B N 1
ATOM 842 C CA . ALA B 1 35 ? 0.643 -2.053 -7.992 1 92.69 35 ALA B CA 1
ATOM 843 C C . ALA B 1 35 ? -0.493 -1.648 -7.059 1 92.69 35 ALA B C 1
ATOM 845 O O . ALA B 1 35 ? -1.654 -1.987 -7.297 1 92.69 35 ALA B O 1
ATOM 846 N N . VAL B 1 36 ? -0.178 -0.912 -6.035 1 95.06 36 VAL B N 1
ATOM 847 C CA . VAL B 1 36 ? -1.145 -0.566 -4.996 1 95.06 36 VAL B CA 1
ATOM 848 C C . VAL B 1 36 ? -1.906 0.694 -5.398 1 95.06 36 VAL B C 1
ATOM 850 O O . VAL B 1 36 ? -3.139 0.725 -5.348 1 95.06 36 VAL B O 1
ATOM 853 N N . PHE B 1 37 ? -1.203 1.687 -5.898 1 95.19 37 PHE B N 1
ATOM 854 C CA . PHE B 1 37 ? -1.786 3.008 -6.102 1 95.19 37 PHE B CA 1
ATOM 855 C C . PHE B 1 37 ? -2.086 3.244 -7.578 1 95.19 37 PHE B C 1
ATOM 857 O O . PHE B 1 37 ? -2.689 4.258 -7.938 1 95.19 37 PHE B O 1
ATOM 864 N N . GLY B 1 38 ? -1.664 2.221 -8.328 1 91.75 38 GLY B N 1
ATOM 865 C CA . GLY B 1 38 ? -1.849 2.4 -9.758 1 91.75 38 GLY B CA 1
ATOM 866 C C . GLY B 1 38 ? -0.731 3.193 -10.406 1 91.75 38 GLY B C 1
ATOM 867 O O . GLY B 1 38 ? 0.106 3.777 -9.719 1 91.75 38 GLY B O 1
ATOM 868 N N . PRO B 1 39 ? -0.86 3.188 -11.805 1 85.19 39 PRO B N 1
ATOM 869 C CA . PRO B 1 39 ? 0.105 4.031 -12.508 1 85.19 39 PRO B CA 1
ATOM 870 C C . PRO B 1 39 ? -0.018 5.508 -12.141 1 85.19 39 PRO B C 1
ATOM 872 O O . PRO B 1 39 ? -1.127 6 -11.914 1 85.19 39 PRO B O 1
ATOM 875 N N . ASP B 1 40 ? 1.054 6.172 -11.742 1 87.56 40 ASP B N 1
ATOM 876 C CA . ASP B 1 40 ? 1.1 7.594 -11.422 1 87.56 40 ASP B CA 1
ATOM 877 C C . ASP B 1 40 ? 0.339 7.887 -10.125 1 87.56 40 ASP B C 1
ATOM 879 O O . ASP B 1 40 ? -0.085 9.023 -9.898 1 87.56 40 ASP B O 1
ATOM 883 N N . GLY B 1 41 ? -0.086 6.891 -9.469 1 91.81 41 GLY B N 1
ATOM 884 C CA . GLY B 1 41 ? -0.802 7.098 -8.219 1 91.81 41 GLY B CA 1
ATOM 885 C C . GLY B 1 41 ? -2.287 7.34 -8.414 1 91.81 41 GLY B C 1
ATOM 886 O O . GLY B 1 41 ? -2.926 8.008 -7.602 1 91.81 41 GLY B O 1
ATOM 887 N N . SER B 1 42 ? -2.826 6.797 -9.461 1 92.12 42 SER B N 1
ATOM 888 C CA . SER B 1 42 ? -4.215 7.043 -9.836 1 92.12 42 SER B CA 1
ATOM 889 C C . SER B 1 42 ? -5.176 6.488 -8.797 1 92.12 42 SER B C 1
ATOM 891 O O . SER B 1 42 ? -6.32 6.938 -8.695 1 92.12 42 SER B O 1
ATOM 893 N N . ARG B 1 43 ? -4.758 5.609 -8.016 1 93.81 43 ARG B N 1
ATOM 894 C CA . ARG B 1 43 ? -5.641 4.961 -7.051 1 93.81 43 ARG B CA 1
ATOM 895 C C . ARG B 1 43 ? -5.422 5.512 -5.645 1 93.81 43 ARG B C 1
ATOM 897 O O . ARG B 1 43 ? -6.023 5.027 -4.684 1 93.81 43 ARG B O 1
ATOM 904 N N . ILE B 1 44 ? -4.633 6.531 -5.449 1 93.19 44 ILE B N 1
ATOM 905 C CA . ILE B 1 44 ? -4.273 7.082 -4.148 1 93.19 44 ILE B CA 1
ATOM 906 C C . ILE B 1 44 ? -5.535 7.516 -3.406 1 93.19 44 ILE B C 1
ATOM 908 O O . ILE B 1 44 ? -5.742 7.141 -2.248 1 93.19 44 ILE B O 1
ATOM 912 N N . PRO B 1 45 ? -6.473 8.188 -4.105 1 90.88 45 PRO B N 1
ATOM 913 C CA . PRO B 1 45 ? -7.668 8.617 -3.375 1 90.88 45 PRO B CA 1
ATOM 914 C C . PRO B 1 45 ? -8.492 7.445 -2.852 1 90.88 45 PRO B C 1
ATOM 916 O O . PRO B 1 45 ? -9.07 7.527 -1.764 1 90.88 45 PRO B O 1
ATOM 919 N N . PHE B 1 46 ? -8.57 6.363 -3.602 1 92.94 46 PHE B N 1
ATOM 920 C CA . PHE B 1 46 ? -9.328 5.191 -3.186 1 92.94 46 PHE B CA 1
ATOM 921 C C . PHE B 1 46 ? -8.672 4.516 -1.991 1 92.94 46 PHE B C 1
ATOM 923 O O . PHE B 1 46 ? -9.344 4.152 -1.024 1 92.94 46 PHE B O 1
ATOM 930 N N . VAL B 1 47 ? -7.391 4.445 -2.055 1 94.62 47 VAL B N 1
ATOM 931 C CA . VAL B 1 47 ? -6.652 3.811 -0.969 1 94.62 47 VAL B CA 1
ATOM 932 C C . VAL B 1 47 ? -6.762 4.66 0.296 1 94.62 47 VAL B C 1
ATOM 934 O O . VAL B 1 47 ? -6.93 4.125 1.396 1 94.62 47 VAL B O 1
ATOM 937 N N . GLU B 1 48 ? -6.777 5.961 0.103 1 92.31 48 GLU B N 1
ATOM 938 C CA . GLU B 1 48 ? -6.934 6.867 1.236 1 92.31 48 GLU B CA 1
ATOM 939 C C . GLU B 1 48 ? -8.305 6.707 1.886 1 92.31 48 GLU B C 1
ATOM 941 O O . GLU B 1 48 ? -8.422 6.719 3.113 1 92.31 48 GLU B O 1
ATOM 946 N N . GLN B 1 49 ? -9.242 6.535 1.053 1 91.5 49 GLN B N 1
ATOM 947 C CA . GLN B 1 49 ? -10.609 6.395 1.543 1 91.5 49 GLN B CA 1
ATOM 948 C C . GLN B 1 49 ? -10.781 5.102 2.338 1 91.5 49 GLN B C 1
ATOM 950 O O . GLN B 1 49 ? -11.422 5.094 3.391 1 91.5 49 GLN B O 1
ATOM 955 N N . VAL B 1 50 ? -10.148 4.137 1.939 1 92.5 50 VAL B N 1
ATOM 956 C CA . VAL B 1 50 ? -10.305 2.838 2.586 1 92.5 50 VAL B CA 1
ATOM 957 C C . VAL B 1 50 ? -9.461 2.783 3.855 1 92.5 50 VAL B C 1
ATOM 959 O O . VAL B 1 50 ? -9.898 2.242 4.875 1 92.5 50 VAL B O 1
ATOM 962 N N . SER B 1 51 ? -8.305 3.338 3.842 1 92.62 51 SER B N 1
ATOM 963 C CA . SER B 1 51 ? -7.367 3.25 4.957 1 92.62 51 SER B CA 1
ATOM 964 C C . SER B 1 51 ? -7.59 4.379 5.957 1 92.62 51 SER B C 1
ATOM 966 O O . SER B 1 51 ? -7.059 4.348 7.07 1 92.62 51 SER B O 1
ATOM 968 N N . LYS B 1 52 ? -8.266 5.387 5.547 1 89.88 52 LYS B N 1
ATOM 969 C CA . LYS B 1 52 ? -8.477 6.582 6.355 1 89.88 52 LYS B CA 1
ATOM 970 C C . LYS B 1 52 ? -7.152 7.25 6.715 1 89.88 52 LYS B C 1
ATOM 972 O O . LYS B 1 52 ? -7 7.789 7.812 1 89.88 52 LYS B O 1
ATOM 977 N N . ALA B 1 53 ? -6.203 7.078 5.777 1 91 53 ALA B N 1
ATOM 978 C CA . ALA B 1 53 ? -4.914 7.762 5.824 1 91 53 ALA B CA 1
ATOM 979 C C . ALA B 1 53 ? -4.688 8.602 4.57 1 91 53 ALA B C 1
ATOM 981 O O . ALA B 1 53 ? -5.414 8.453 3.582 1 91 53 ALA B O 1
ATOM 982 N N . MET B 1 54 ? -3.719 9.508 4.688 1 91.25 54 MET B N 1
ATOM 983 C CA . MET B 1 54 ? -3.307 10.289 3.523 1 91.25 54 MET B CA 1
ATOM 984 C C . MET B 1 54 ? -1.912 9.883 3.062 1 91.25 54 MET B C 1
ATOM 986 O O . MET B 1 54 ? -1.011 9.695 3.883 1 91.25 54 MET B O 1
ATOM 990 N N . PHE B 1 55 ? -1.776 9.781 1.776 1 91.94 55 PHE B N 1
ATOM 991 C CA . PHE B 1 55 ? -0.508 9.336 1.212 1 91.94 55 PHE B CA 1
ATOM 992 C C . PHE B 1 55 ? 0.061 10.383 0.264 1 91.94 55 PHE B C 1
ATOM 994 O O . PHE B 1 55 ? -0.678 11 -0.508 1 91.94 55 PHE B O 1
ATOM 1001 N N . GLN B 1 56 ? 1.286 10.664 0.448 1 89.94 56 GLN B N 1
ATOM 1002 C CA . GLN B 1 56 ? 2.074 11.445 -0.499 1 89.94 56 GLN B CA 1
ATOM 1003 C C . GLN B 1 56 ? 3.262 10.641 -1.021 1 89.94 56 GLN B C 1
ATOM 1005 O O . GLN B 1 56 ? 4.031 10.086 -0.239 1 89.94 56 GLN B O 1
ATOM 1010 N N . ILE B 1 57 ? 3.363 10.625 -2.318 1 92 57 ILE B N 1
ATOM 1011 C CA . ILE B 1 57 ? 4.43 9.836 -2.928 1 92 57 ILE B CA 1
ATOM 1012 C C . ILE B 1 57 ? 5.355 10.742 -3.727 1 92 57 ILE B C 1
ATOM 1014 O O . ILE B 1 57 ? 4.895 11.562 -4.527 1 92 57 ILE B O 1
ATOM 1018 N N . LYS B 1 58 ? 6.566 10.609 -3.426 1 89.5 58 LYS B N 1
ATOM 1019 C CA . LYS B 1 58 ? 7.59 11.352 -4.16 1 89.5 58 LYS B CA 1
ATOM 1020 C C . LYS B 1 58 ? 8.5 10.398 -4.941 1 89.5 58 LYS B C 1
ATOM 1022 O O . LYS B 1 58 ? 8.984 9.414 -4.395 1 89.5 58 LYS B O 1
ATOM 1027 N N . GLY B 1 59 ? 8.797 10.664 -6.211 1 87.38 59 GLY B N 1
ATOM 1028 C CA . GLY B 1 59 ? 9.758 9.906 -6.996 1 87.38 59 GLY B CA 1
ATOM 1029 C C . GLY B 1 59 ? 9.133 8.758 -7.77 1 87.38 59 GLY B C 1
ATOM 1030 O O . GLY B 1 59 ? 9.828 7.855 -8.227 1 87.38 59 GLY B O 1
ATOM 1031 N N . LEU B 1 60 ? 7.875 8.609 -7.785 1 82.19 60 LEU B N 1
ATOM 1032 C CA . LEU B 1 60 ? 7.172 7.527 -8.469 1 82.19 60 LEU B CA 1
ATOM 1033 C C . LEU B 1 60 ? 7.559 7.469 -9.938 1 82.19 60 LEU B C 1
ATOM 1035 O O . LEU B 1 60 ? 7.699 6.383 -10.508 1 82.19 60 LEU B O 1
ATOM 1039 N N . GLU B 1 61 ? 7.93 8.555 -10.578 1 79.25 61 GLU B N 1
ATOM 1040 C CA . GLU B 1 61 ? 8.188 8.602 -12.016 1 79.25 61 GLU B CA 1
ATOM 1041 C C . GLU B 1 61 ? 9.68 8.578 -12.305 1 79.25 61 GLU B C 1
ATOM 1043 O O . GLU B 1 61 ? 10.086 8.422 -13.461 1 79.25 61 GLU B O 1
ATOM 1048 N N . THR B 1 62 ? 10.367 8.539 -11.344 1 74.75 62 THR B N 1
ATOM 1049 C CA . THR B 1 62 ? 11.75 8.859 -11.68 1 74.75 62 THR B CA 1
ATOM 1050 C C . THR B 1 62 ? 12.688 7.742 -11.211 1 74.75 62 THR B C 1
ATOM 1052 O O . THR B 1 62 ? 13.75 7.535 -11.789 1 74.75 62 THR B O 1
ATOM 1055 N N . SER B 1 63 ? 12.305 7.125 -10.195 1 78.31 63 SER B N 1
ATOM 1056 C CA . SER B 1 63 ? 13.266 6.215 -9.578 1 78.31 63 SER B CA 1
ATOM 1057 C C . SER B 1 63 ? 12.656 4.836 -9.367 1 78.31 63 SER B C 1
ATOM 1059 O O . SER B 1 63 ? 11.445 4.652 -9.508 1 78.31 63 SER B O 1
ATOM 1061 N N . ASP B 1 64 ? 13.633 3.941 -9.156 1 89 64 ASP B N 1
ATOM 1062 C CA . ASP B 1 64 ? 13.219 2.594 -8.789 1 89 64 ASP B CA 1
ATOM 1063 C C . ASP B 1 64 ? 12.703 2.555 -7.352 1 89 64 ASP B C 1
ATOM 1065 O O . ASP B 1 64 ? 12.078 1.577 -6.938 1 89 64 ASP B O 1
ATOM 1069 N N . LEU B 1 65 ? 13.047 3.648 -6.703 1 91.12 65 LEU B N 1
ATOM 1070 C CA . LEU B 1 65 ? 12.594 3.803 -5.328 1 91.12 65 LEU B CA 1
ATOM 1071 C C . LEU B 1 65 ? 11.828 5.113 -5.152 1 91.12 65 LEU B C 1
ATOM 1073 O O . LEU B 1 65 ? 12.195 6.133 -5.742 1 91.12 65 LEU B O 1
ATOM 1077 N N . ALA B 1 66 ? 10.836 5.059 -4.465 1 93.5 66 ALA B N 1
ATOM 1078 C CA . ALA B 1 66 ? 10.039 6.242 -4.148 1 93.5 66 ALA B CA 1
ATOM 1079 C C . ALA B 1 66 ? 9.844 6.383 -2.643 1 93.5 66 ALA B C 1
ATOM 1081 O O . ALA B 1 66 ? 10.055 5.43 -1.891 1 93.5 66 ALA B O 1
ATOM 1082 N N . GLU B 1 67 ? 9.578 7.637 -2.307 1 93.31 67 GLU B N 1
ATOM 1083 C CA . GLU B 1 67 ? 9.281 7.934 -0.908 1 93.31 67 GLU B CA 1
ATOM 1084 C C . GLU B 1 67 ? 7.781 8.102 -0.688 1 93.31 67 GLU B C 1
ATOM 1086 O O . GLU B 1 67 ? 7.117 8.812 -1.441 1 93.31 67 GLU B O 1
ATOM 1091 N N . VAL B 1 68 ? 7.293 7.324 0.282 1 94.19 68 VAL B N 1
ATOM 1092 C CA . VAL B 1 68 ? 5.879 7.426 0.628 1 94.19 68 VAL B CA 1
ATOM 1093 C C . VAL B 1 68 ? 5.73 8.078 2 1 94.19 68 VAL B C 1
ATOM 1095 O O . VAL B 1 68 ? 6.309 7.613 2.984 1 94.19 68 VAL B O 1
ATOM 1098 N N . MET B 1 69 ? 5.012 9.164 2.033 1 92.31 69 MET B N 1
ATOM 1099 C CA . MET B 1 69 ? 4.641 9.797 3.297 1 92.31 69 MET B CA 1
ATOM 1100 C C . MET B 1 69 ? 3.219 9.43 3.697 1 92.31 69 MET B C 1
ATOM 1102 O O . MET B 1 69 ? 2.301 9.492 2.877 1 92.31 69 MET B O 1
ATOM 1106 N N . VAL B 1 70 ? 3.088 8.969 4.875 1 92.75 70 VAL B N 1
ATOM 1107 C CA . VAL B 1 70 ? 1.785 8.562 5.391 1 92.75 70 VAL B CA 1
ATOM 1108 C C . VAL B 1 70 ? 1.363 9.492 6.527 1 92.75 70 VAL B C 1
ATOM 1110 O O . VAL B 1 70 ? 2.119 9.703 7.48 1 92.75 70 VAL B O 1
ATOM 1113 N N . TYR B 1 71 ? 0.111 10 6.293 1 88.88 71 TYR B N 1
ATOM 1114 C CA . TYR B 1 71 ? -0.459 10.883 7.305 1 88.88 71 TYR B CA 1
ATOM 1115 C C . TYR B 1 71 ? -1.702 10.266 7.934 1 88.88 71 TYR B C 1
ATOM 1117 O O . TYR B 1 71 ? -2.529 9.672 7.234 1 88.88 71 TYR B O 1
ATOM 1125 N N . GLY B 1 72 ? -1.792 10.461 9.25 1 81.25 72 GLY B N 1
ATOM 1126 C CA . GLY B 1 72 ? -3.025 10.078 9.922 1 81.25 72 GLY B CA 1
ATOM 1127 C C . GLY B 1 72 ? -3.098 8.594 10.234 1 81.25 72 GLY B C 1
ATOM 1128 O O . GLY B 1 72 ? -4.152 8.086 10.617 1 81.25 72 GLY B O 1
ATOM 1129 N N . SER B 1 73 ? -2.041 7.906 9.859 1 68.44 73 SER B N 1
ATOM 1130 C CA . SER B 1 73 ? -2.1 6.488 10.195 1 68.44 73 SER B CA 1
ATOM 1131 C C . SER B 1 73 ? -1.839 6.262 11.68 1 68.44 73 SER B C 1
ATOM 1133 O O . SER B 1 73 ? -1.068 7 12.305 1 68.44 73 SER B O 1
ATOM 1135 N N . SER B 1 74 ? -2.918 5.938 12.344 1 62.25 74 SER B N 1
ATOM 1136 C CA . SER B 1 74 ? -2.617 5.566 13.727 1 62.25 74 SER B CA 1
ATOM 1137 C C . SER B 1 74 ? -1.44 4.598 13.789 1 62.25 74 SER B C 1
ATOM 1139 O O . SER B 1 74 ? -1.63 3.396 13.984 1 62.25 74 SER B O 1
ATOM 1141 N N . ILE B 1 75 ? -0.497 4.852 12.938 1 48.78 75 ILE B N 1
ATOM 1142 C CA . ILE B 1 75 ? 0.636 3.943 13.094 1 48.78 75 ILE B CA 1
ATOM 1143 C C . ILE B 1 75 ? 1.385 4.27 14.383 1 48.78 75 ILE B C 1
ATOM 1145 O O . ILE B 1 75 ? 1.458 5.43 14.789 1 48.78 75 ILE B O 1
#

InterPro domains:
  IPR031952 KH-like RNA-binding domain [PF16005] (11-73)
  IPR036612 K Homology domain, type 1 superfamily [G3DSA:3.30.1370.10] (2-75)

Organism: Physeter macrocephalus (NCBI:txid9755)

Sequence (150 aa):
MGKLPERNDIPPWVGTPEVLKEPAVFQVQTGLLEAVFGPDGSRIPFVEQVSKAMFQIKGLETSDLAEVMVYGSSIMGKLPERNDIPPWVGTPEVLKEPAVFQVQTGLLEAVFGPDGSRIPFVEQVSKAMFQIKGLETSDLAEVMVYGSSI

pLDDT: mean 81.75, std 14.93, range [31.16, 95.19]

Secondary structure (DSSP, 8-state):
-----S-S---TTT--TTGGGS-EEEEEEHHHHHHHH-GGGTTHHHHHHHHT-EEEEESTTT-SEEEEEEES---/-----S-S---TTT--TTGGGS-EEEEEEHHHHHHHH-GGGTTHHHHHHHHT-EEEEESTTT-SEEEEEEES---

Solvent-accessible surface area (backbone atoms only — not comparable to full-atom values): 8612 Å² total; per-residue (Å²): 125,75,76,62,72,84,56,87,71,71,56,81,73,44,64,55,75,70,49,57,68,67,50,51,76,43,72,35,48,24,68,56,48,34,45,66,18,28,72,96,45,71,33,42,69,59,53,24,63,74,45,46,27,41,76,46,76,44,45,66,88,74,35,71,49,17,40,37,33,39,24,47,48,93,109,126,72,76,59,71,85,56,87,70,71,56,80,72,42,64,54,75,70,47,57,64,66,50,51,76,44,71,35,48,24,67,56,48,34,46,66,19,27,73,95,44,71,33,41,69,61,52,22,65,73,44,46,27,41,77,45,75,44,45,66,89,74,37,72,49,17,40,37,32,39,24,47,46,90,109